Protein AF-A0A729KLC2-F1 (afdb_monomer)

Secondary structure (DSSP, 8-state):
----PPP--S----------PPP-----------PPP-PPPHHHHHHHHHHHHTT-GGGGTTHHHHHHHHHHHHHHHHT-TT-TTPPPPPHHHHHHHHHHHT-TTSGGGGT-SS-TTSTT-HHHHTT-

Solvent-accessible surface area (backbone atoms only — not comparable to full-atom values): 8648 Å² total; per-residue (Å²): 139,83,89,80,84,82,82,82,82,88,84,72,86,79,85,77,84,77,96,73,83,82,77,90,78,85,88,79,96,70,91,75,78,92,65,78,80,77,80,65,54,74,69,53,48,51,50,53,51,54,62,62,41,68,92,38,67,76,67,49,75,53,52,66,59,45,44,49,53,40,50,54,49,38,56,52,50,70,70,38,91,88,48,83,84,66,74,75,73,55,46,66,58,54,51,52,56,40,42,76,62,46,27,69,90,39,79,50,34,85,80,47,37,56,53,81,88,41,94,83,37,62,76,64,64,77,78,114

Structure (mmCIF, N/CA/C/O backbone):
data_AF-A0A729KLC2-F1
#
_entry.id   AF-A0A729KLC2-F1
#
loop_
_atom_site.group_PDB
_atom_site.id
_atom_site.type_symbol
_atom_site.label_atom_id
_atom_site.label_alt_id
_atom_site.label_comp_id
_atom_site.label_asym_id
_atom_site.label_entity_id
_atom_site.label_seq_id
_atom_site.pdbx_PDB_ins_code
_atom_site.Cartn_x
_atom_site.Cartn_y
_atom_site.Cartn_z
_atom_site.occupancy
_atom_site.B_iso_or_equiv
_atom_site.auth_seq_id
_atom_site.auth_comp_id
_atom_site.auth_asym_id
_atom_site.auth_atom_id
_atom_site.pdbx_PDB_model_num
ATOM 1 N N . MET A 1 1 ? -38.496 24.464 3.704 1.00 37.62 1 MET A N 1
ATOM 2 C CA . MET A 1 1 ? -37.322 24.695 2.831 1.00 37.62 1 MET A CA 1
ATOM 3 C C . MET A 1 1 ? -36.216 25.294 3.678 1.00 37.62 1 MET A C 1
ATOM 5 O O . MET A 1 1 ? -36.414 26.372 4.214 1.00 37.62 1 MET A O 1
ATOM 9 N N . VAL A 1 2 ? -35.108 24.579 3.875 1.00 34.59 2 VAL A N 1
ATOM 10 C CA . VAL A 1 2 ? -33.945 25.079 4.626 1.00 34.59 2 VAL A CA 1
ATOM 11 C C . VAL A 1 2 ? -32.761 25.193 3.671 1.00 34.59 2 VAL A C 1
ATOM 13 O O . VAL A 1 2 ? -32.264 24.187 3.174 1.00 34.59 2 VAL A O 1
ATOM 16 N N . ASN A 1 3 ? -32.335 26.426 3.399 1.00 29.95 3 ASN A N 1
ATOM 17 C CA . ASN A 1 3 ? -31.114 26.712 2.652 1.00 29.95 3 ASN A CA 1
ATOM 18 C C . ASN A 1 3 ? -29.908 26.500 3.572 1.00 29.95 3 ASN A C 1
ATOM 20 O O . ASN A 1 3 ? -29.804 27.146 4.612 1.00 29.95 3 ASN A O 1
ATOM 24 N N . ARG A 1 4 ? -28.982 25.619 3.182 1.00 34.84 4 ARG A N 1
ATOM 25 C CA . ARG A 1 4 ? -27.652 25.514 3.797 1.00 34.84 4 ARG A CA 1
ATOM 26 C C . ARG A 1 4 ? -26.608 26.002 2.801 1.00 34.84 4 ARG A C 1
ATOM 28 O O . ARG A 1 4 ? -26.325 25.335 1.813 1.00 34.84 4 ARG A O 1
ATOM 35 N N . THR A 1 5 ? -26.041 27.168 3.079 1.00 36.94 5 THR A N 1
ATOM 36 C CA . THR A 1 5 ? -24.831 27.689 2.438 1.00 36.94 5 THR A CA 1
ATOM 37 C C . THR A 1 5 ? -23.618 26.921 2.960 1.00 36.94 5 THR A C 1
ATOM 39 O O . THR A 1 5 ? -23.353 26.924 4.162 1.00 36.94 5 THR A O 1
ATOM 42 N N . ALA A 1 6 ? -22.892 26.244 2.070 1.00 36.66 6 ALA A N 1
ATOM 43 C CA . ALA A 1 6 ? -21.640 25.574 2.403 1.00 36.66 6 ALA A CA 1
ATOM 44 C C . ALA A 1 6 ? -20.501 26.602 2.500 1.00 36.66 6 ALA A C 1
ATOM 46 O O . ALA A 1 6 ? -20.254 27.361 1.565 1.00 36.66 6 ALA A O 1
ATOM 47 N N . SER A 1 7 ? -19.821 26.619 3.646 1.00 35.78 7 SER A N 1
ATOM 48 C CA . SER A 1 7 ? -18.614 27.410 3.884 1.00 35.78 7 SER A CA 1
ATOM 49 C C . SER A 1 7 ? -17.436 26.800 3.116 1.00 35.78 7 SER A C 1
ATOM 51 O O . SER A 1 7 ? -17.171 25.602 3.227 1.00 35.78 7 SER A O 1
ATOM 53 N N . ALA A 1 8 ? -16.747 27.610 2.312 1.00 35.75 8 ALA A N 1
ATOM 54 C CA . ALA A 1 8 ? -15.600 27.191 1.517 1.00 35.75 8 ALA A CA 1
ATOM 55 C C . ALA A 1 8 ? -14.342 27.093 2.396 1.00 35.75 8 ALA A C 1
ATOM 57 O O . ALA A 1 8 ? -13.813 28.100 2.868 1.00 35.75 8 ALA A O 1
ATOM 58 N N . HIS A 1 9 ? -13.832 25.878 2.596 1.00 38.03 9 HIS A N 1
ATOM 59 C CA . HIS A 1 9 ? -12.513 25.674 3.187 1.00 38.03 9 HIS A CA 1
ATOM 60 C C . HIS A 1 9 ? -11.422 26.031 2.165 1.00 38.03 9 HIS A C 1
ATOM 62 O O . HIS A 1 9 ? -11.287 25.391 1.123 1.00 38.03 9 HIS A O 1
ATOM 68 N N . LYS A 1 10 ? -10.638 27.072 2.478 1.00 48.78 10 LYS A N 1
ATOM 69 C CA . LYS A 1 10 ? -9.376 27.418 1.806 1.00 48.78 10 LYS A CA 1
ATOM 70 C C . LYS A 1 10 ? -8.392 26.253 1.931 1.00 48.78 10 LYS A C 1
ATOM 72 O O . LYS A 1 10 ? -8.013 25.904 3.045 1.00 48.78 10 LYS A O 1
ATOM 77 N N . GLY A 1 11 ? -7.938 25.709 0.802 1.00 40.47 11 GLY A N 1
ATOM 78 C CA . GLY A 1 11 ? -6.828 24.751 0.791 1.00 40.47 11 GLY A CA 1
ATOM 79 C C . GLY A 1 11 ? -6.810 23.769 -0.376 1.00 40.47 11 GLY A C 1
ATOM 80 O O . GLY A 1 11 ? -6.533 22.596 -0.159 1.00 40.47 11 GLY A O 1
ATOM 81 N N . ILE A 1 12 ? -7.100 24.212 -1.600 1.00 38.22 12 ILE A N 1
ATOM 82 C CA . ILE A 1 12 ? -6.789 23.447 -2.814 1.00 38.22 12 ILE A CA 1
ATOM 83 C C . ILE A 1 12 ? -6.084 24.419 -3.761 1.00 38.22 12 ILE A C 1
ATOM 85 O O . ILE A 1 12 ? -6.697 25.423 -4.126 1.00 38.22 12 ILE A O 1
ATOM 89 N N . PRO A 1 13 ? -4.816 24.192 -4.145 1.00 37.75 13 PRO A N 1
ATOM 90 C CA . PRO A 1 13 ? -4.234 24.923 -5.255 1.00 37.75 13 PRO A CA 1
ATOM 91 C C . PRO A 1 13 ? -5.004 24.557 -6.523 1.00 37.75 13 PRO A C 1
ATOM 93 O O . PRO A 1 13 ? -5.020 23.399 -6.943 1.00 37.75 13 PRO A O 1
ATOM 96 N N . THR A 1 14 ? -5.665 25.552 -7.104 1.00 37.38 14 THR A N 1
ATOM 97 C CA . THR A 1 14 ? -6.206 25.518 -8.458 1.00 37.38 14 THR A CA 1
ATOM 98 C C . THR A 1 14 ? -5.068 25.161 -9.411 1.00 37.38 14 THR A C 1
ATOM 100 O O . THR A 1 14 ? -4.164 25.965 -9.623 1.00 37.38 14 THR A O 1
ATOM 103 N N . THR A 1 15 ? -5.071 23.953 -9.974 1.00 42.53 15 THR A N 1
ATOM 104 C CA . THR A 1 15 ? -4.222 23.660 -11.131 1.00 42.53 15 THR A CA 1
ATOM 105 C C . THR A 1 15 ? -4.898 24.290 -12.338 1.00 42.53 15 THR A C 1
ATOM 107 O O . THR A 1 15 ? -5.783 23.696 -12.955 1.00 42.53 15 THR A O 1
ATOM 110 N N . GLU A 1 16 ? -4.540 25.539 -12.609 1.00 37.75 16 GLU A N 1
ATOM 111 C CA . GLU A 1 16 ? -4.865 26.183 -13.868 1.00 37.75 16 GLU A CA 1
ATOM 112 C C . GLU A 1 16 ? -4.001 25.613 -14.996 1.00 37.75 16 GLU A C 1
ATOM 114 O O . GLU A 1 16 ? -2.813 25.330 -14.834 1.00 37.75 16 GLU A O 1
ATOM 119 N N . ASN A 1 17 ? -4.647 25.586 -16.157 1.00 45.75 17 ASN A N 1
ATOM 120 C CA . ASN A 1 17 ? -4.103 25.669 -17.503 1.00 45.75 17 ASN A CA 1
ATOM 121 C C . ASN A 1 17 ? -3.877 24.397 -18.342 1.00 45.75 17 ASN A C 1
ATOM 123 O O . ASN A 1 17 ? -3.671 23.296 -17.833 1.00 45.75 17 ASN A O 1
ATOM 127 N N . PRO A 1 18 ? -4.089 24.541 -19.666 1.00 42.00 18 PRO A N 1
ATOM 128 C CA . PRO A 1 18 ? -4.875 23.638 -20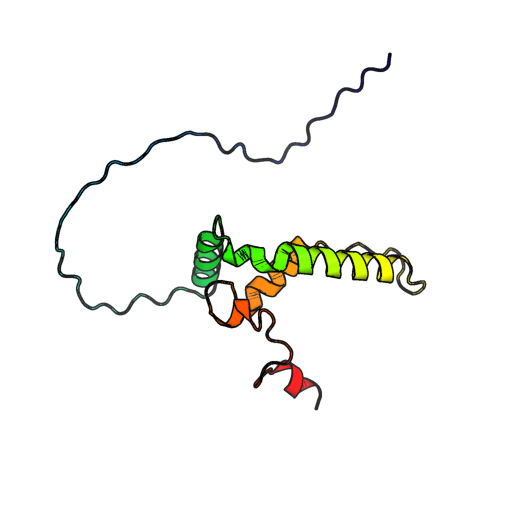.474 1.00 42.00 18 PRO A CA 1
ATOM 129 C C . PRO A 1 18 ? -3.951 22.941 -21.472 1.00 42.00 18 PRO A C 1
ATOM 131 O O . PRO A 1 18 ? -2.747 23.169 -21.540 1.00 42.00 18 PRO A O 1
ATOM 134 N N . ARG A 1 19 ? -4.552 22.070 -22.271 1.00 51.59 19 ARG A N 1
ATOM 135 C CA . ARG A 1 19 ? -3.921 21.349 -23.374 1.00 51.59 19 ARG A CA 1
ATOM 136 C C . ARG A 1 19 ? -3.063 22.270 -24.256 1.00 51.59 19 ARG A C 1
ATOM 138 O O . ARG A 1 19 ? -3.593 22.917 -25.149 1.00 51.59 19 ARG A O 1
ATOM 145 N N . GLU A 1 20 ? -1.749 22.182 -24.117 1.00 35.75 20 GLU A N 1
ATOM 146 C CA . GLU A 1 20 ? -0.822 22.455 -25.209 1.00 35.75 20 GLU A CA 1
ATOM 147 C C . GLU A 1 20 ? -0.007 21.190 -25.464 1.00 35.75 20 GLU A C 1
ATOM 149 O O . GLU A 1 20 ? 0.733 20.710 -24.609 1.00 35.75 20 GLU A O 1
ATOM 154 N N . ARG A 1 21 ? -0.208 20.594 -26.645 1.00 44.50 21 ARG A N 1
ATOM 155 C CA . ARG A 1 21 ? 0.691 19.568 -27.179 1.00 44.50 21 ARG A CA 1
ATOM 156 C C . ARG A 1 21 ? 1.928 20.278 -27.720 1.00 44.50 21 ARG A C 1
ATOM 158 O O . ARG A 1 21 ? 1.768 21.067 -28.653 1.00 44.50 21 ARG A O 1
ATOM 165 N N . PRO A 1 22 ? 3.145 19.940 -27.277 1.00 38.16 22 PRO A N 1
ATOM 166 C CA . PRO A 1 22 ? 4.325 20.284 -28.041 1.00 38.16 22 PRO A CA 1
ATOM 167 C C . PRO A 1 22 ? 4.466 19.308 -29.210 1.00 38.16 22 PRO A C 1
ATOM 169 O O . PRO A 1 22 ? 4.410 18.087 -29.056 1.00 38.16 22 PRO A O 1
ATOM 172 N N . GLN A 1 23 ? 4.603 19.906 -30.386 1.00 37.84 23 GLN A N 1
ATOM 173 C CA . GLN A 1 23 ? 4.882 19.299 -31.678 1.00 37.84 23 GLN A CA 1
ATOM 174 C C . GLN A 1 23 ? 6.086 18.345 -31.626 1.00 37.84 23 GLN A C 1
ATOM 176 O O . GLN A 1 23 ? 7.100 18.614 -30.981 1.00 37.84 23 GLN A O 1
ATOM 181 N N . VAL A 1 24 ? 5.962 17.237 -32.359 1.00 39.25 24 VAL A N 1
ATOM 182 C CA . VAL A 1 24 ? 7.049 16.314 -32.692 1.00 39.25 24 VAL A CA 1
ATOM 183 C C . VAL A 1 24 ? 8.117 17.081 -33.466 1.00 39.25 24 VAL A C 1
ATOM 185 O O . VAL A 1 24 ? 7.867 17.496 -34.591 1.00 39.25 24 VAL A O 1
ATOM 188 N N . ASN A 1 25 ? 9.316 17.206 -32.896 1.00 35.19 25 ASN A N 1
ATOM 189 C CA . ASN A 1 25 ? 10.507 17.595 -33.643 1.00 35.19 25 ASN A CA 1
ATOM 190 C C . ASN A 1 25 ? 11.511 16.441 -33.641 1.00 35.19 25 ASN A C 1
ATOM 192 O O . ASN A 1 25 ? 12.108 16.081 -32.628 1.00 35.19 25 ASN A O 1
ATOM 196 N N . THR A 1 26 ? 11.660 15.842 -34.817 1.00 38.41 26 THR A N 1
ATOM 197 C CA . THR A 1 26 ? 12.669 14.842 -35.156 1.00 38.41 26 THR A CA 1
ATOM 198 C C . THR A 1 26 ? 14.073 15.440 -35.275 1.00 38.41 26 THR A C 1
ATOM 200 O O . THR A 1 26 ? 14.247 16.497 -35.871 1.00 38.41 26 THR A O 1
ATOM 203 N N . ARG A 1 27 ? 15.051 14.620 -34.852 1.00 37.75 27 ARG A N 1
ATOM 204 C CA . ARG A 1 27 ? 16.508 14.642 -35.111 1.00 37.75 27 ARG A CA 1
ATOM 205 C C . ARG A 1 27 ? 17.348 15.718 -34.414 1.00 37.75 27 ARG A C 1
ATOM 207 O O . ARG A 1 27 ? 17.269 16.893 -34.729 1.00 37.75 27 ARG A O 1
ATOM 214 N N . THR A 1 28 ? 18.337 15.251 -33.647 1.00 31.69 28 THR A N 1
ATOM 215 C CA . THR A 1 28 ? 19.758 15.303 -34.050 1.00 31.69 28 THR A CA 1
ATOM 216 C C . THR A 1 28 ? 20.548 14.259 -33.252 1.00 31.69 28 THR A C 1
ATOM 218 O O . THR A 1 28 ? 20.452 14.181 -32.031 1.00 31.69 28 THR A O 1
ATOM 221 N N . THR A 1 29 ? 21.311 13.428 -33.959 1.00 45.75 29 THR A N 1
ATOM 222 C CA . THR A 1 29 ? 22.338 12.533 -33.416 1.00 45.75 29 THR A CA 1
ATOM 223 C C . THR A 1 29 ? 23.432 13.360 -32.741 1.00 45.75 29 THR A C 1
ATOM 225 O O . THR A 1 29 ? 24.282 13.933 -33.419 1.00 45.75 29 THR A O 1
ATOM 228 N N . GLY A 1 30 ? 23.398 13.431 -31.410 1.00 32.47 30 GLY A N 1
ATOM 229 C CA . GLY A 1 30 ? 24.434 14.038 -30.578 1.00 32.47 30 GLY A CA 1
ATOM 230 C C . GLY A 1 30 ? 25.218 12.961 -29.835 1.00 32.47 30 GLY A C 1
ATOM 231 O O . GLY A 1 30 ? 24.682 12.265 -28.979 1.00 32.47 30 GLY A O 1
ATOM 232 N N . LYS A 1 31 ? 26.493 12.821 -30.190 1.00 45.94 31 LYS A N 1
ATOM 233 C CA . LYS A 1 31 ? 27.504 11.976 -29.546 1.00 45.94 31 LYS A CA 1
ATOM 234 C C . LYS A 1 31 ? 27.670 12.429 -28.084 1.00 45.94 31 LYS A C 1
ATOM 236 O O . LYS A 1 31 ? 28.298 13.450 -27.826 1.00 45.94 31 LYS A O 1
ATOM 241 N N . GLY A 1 32 ? 27.054 11.713 -27.143 1.00 37.53 32 GLY A N 1
ATOM 242 C CA . GLY A 1 32 ? 27.103 12.022 -25.712 1.00 37.53 32 GLY A CA 1
ATOM 243 C C . GLY A 1 32 ? 28.358 11.455 -25.058 1.00 37.53 32 GLY A C 1
ATOM 244 O O . GLY A 1 32 ? 28.518 10.242 -24.954 1.00 37.53 32 GLY A O 1
ATOM 245 N N . SER A 1 33 ? 29.244 12.350 -24.634 1.00 41.91 33 SER A N 1
ATOM 246 C CA . SER A 1 33 ? 30.394 12.105 -23.764 1.00 41.91 33 SER A CA 1
ATOM 247 C C . SER A 1 33 ? 30.051 11.190 -22.582 1.00 41.91 33 SER A C 1
ATOM 249 O O . SER A 1 33 ? 29.101 11.458 -21.846 1.00 41.91 33 SER A O 1
ATOM 251 N N . GLY A 1 34 ? 30.858 10.145 -22.381 1.00 46.53 34 GLY A N 1
ATOM 252 C CA . GLY A 1 34 ? 30.767 9.200 -21.267 1.00 46.53 34 GLY A CA 1
ATOM 253 C C . GLY A 1 34 ? 31.110 9.835 -19.921 1.00 46.53 34 GLY A C 1
ATOM 254 O O . GLY A 1 34 ? 32.188 9.614 -19.376 1.00 46.53 34 GLY A O 1
ATOM 255 N N . HIS A 1 35 ? 30.188 10.620 -19.373 1.00 45.00 35 HIS A N 1
ATOM 256 C CA . HIS A 1 35 ? 30.147 10.875 -17.941 1.00 45.00 35 HIS A CA 1
ATOM 257 C C . HIS A 1 35 ? 29.236 9.837 -17.286 1.00 45.00 35 HIS A C 1
ATOM 259 O O . HIS A 1 35 ? 28.115 9.640 -17.765 1.00 45.00 35 HIS A O 1
ATOM 265 N N . PRO A 1 36 ? 29.686 9.158 -16.213 1.00 54.62 36 PRO A N 1
ATOM 266 C CA . PRO A 1 36 ? 28.796 8.296 -15.456 1.00 54.62 36 PRO A CA 1
ATOM 267 C C . PRO A 1 36 ? 27.626 9.153 -14.952 1.00 54.62 36 PRO A C 1
ATOM 269 O O . PRO A 1 36 ? 27.842 10.309 -14.566 1.00 54.62 36 PRO A O 1
ATOM 272 N N . PRO A 1 37 ? 26.384 8.637 -14.994 1.00 64.00 37 PRO A N 1
ATOM 273 C CA . PRO A 1 37 ? 25.228 9.388 -14.536 1.00 64.00 37 PRO A CA 1
ATOM 274 C C . PRO A 1 37 ? 25.492 9.873 -13.112 1.00 64.00 37 PRO A C 1
ATOM 276 O O . PRO A 1 37 ? 25.892 9.100 -12.239 1.00 64.00 37 PRO A O 1
ATOM 279 N N . LYS A 1 38 ? 25.327 11.181 -12.902 1.00 70.25 38 LYS A N 1
ATOM 280 C CA . LYS A 1 38 ? 25.529 11.823 -11.605 1.00 70.25 38 LYS A CA 1
ATOM 281 C C . LYS A 1 38 ? 24.632 11.104 -10.594 1.00 70.25 38 LYS A C 1
ATOM 283 O O . LYS A 1 38 ? 23.413 11.123 -10.760 1.00 70.25 38 LYS A O 1
ATOM 288 N N . LYS A 1 39 ? 25.225 10.437 -9.594 1.00 77.94 39 LYS A N 1
ATOM 289 C CA . LYS A 1 39 ? 24.459 9.813 -8.507 1.00 77.94 39 LYS A CA 1
ATOM 290 C C . LYS A 1 39 ? 23.606 10.901 -7.863 1.00 77.94 39 LYS A C 1
ATOM 292 O O . LYS A 1 39 ? 24.134 11.936 -7.451 1.00 77.94 39 LYS A O 1
ATOM 297 N N . LEU A 1 40 ? 22.297 10.691 -7.859 1.00 75.50 40 LEU A N 1
ATOM 298 C CA . LEU A 1 40 ? 21.361 11.595 -7.214 1.00 75.50 40 LEU A CA 1
ATOM 299 C C . LEU A 1 40 ? 21.552 11.498 -5.696 1.00 75.50 40 LEU A C 1
ATOM 301 O O . LEU A 1 40 ? 22.035 10.491 -5.176 1.00 75.50 40 LEU A O 1
ATOM 305 N N . SER A 1 41 ? 21.199 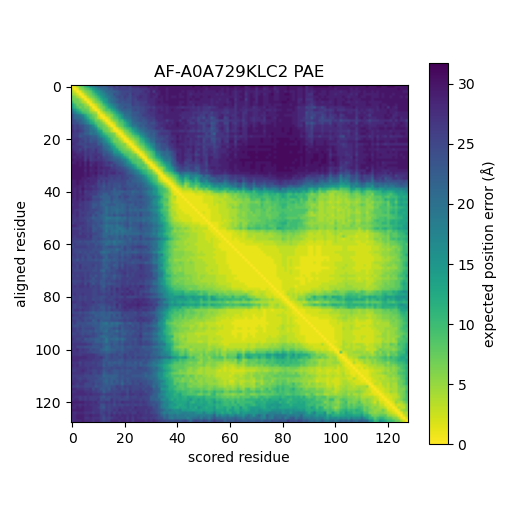12.562 -4.975 1.00 87.75 41 SER A N 1
ATOM 306 C CA . SER A 1 41 ? 21.069 12.441 -3.524 1.00 87.75 41 SER A CA 1
ATOM 307 C C . SER A 1 41 ? 19.911 11.482 -3.203 1.00 87.75 41 SER A C 1
ATOM 309 O O . SER A 1 41 ? 18.963 11.412 -3.992 1.00 87.75 41 SER A O 1
ATOM 311 N N . PRO A 1 42 ? 19.908 10.795 -2.046 1.00 81.00 42 PRO A N 1
ATOM 312 C CA . PRO A 1 42 ? 18.792 9.925 -1.660 1.00 81.00 42 PRO A CA 1
ATOM 313 C C . PRO A 1 42 ? 17.425 10.629 -1.717 1.00 81.00 42 PRO A C 1
ATOM 315 O O . PRO A 1 42 ? 16.419 10.048 -2.120 1.00 81.00 42 PRO A O 1
ATOM 318 N N . LEU A 1 43 ? 17.392 11.921 -1.376 1.00 81.62 43 LEU A N 1
ATOM 319 C CA . LEU A 1 43 ? 16.186 12.738 -1.463 1.00 81.62 43 LEU A CA 1
ATOM 320 C C . LEU A 1 43 ? 15.738 12.969 -2.915 1.00 81.62 43 LEU 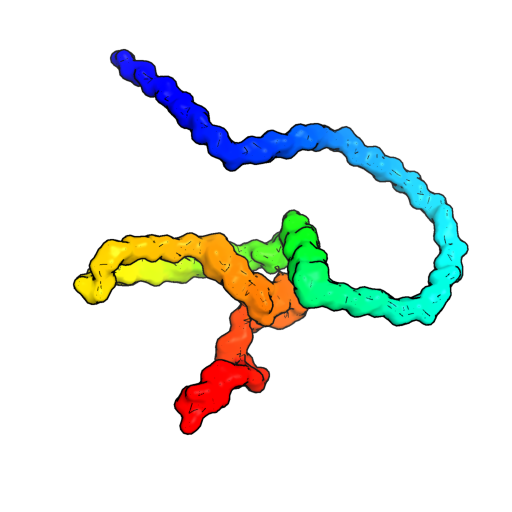A C 1
ATOM 322 O O . LEU A 1 43 ? 14.539 12.950 -3.198 1.00 81.62 43 LEU A O 1
ATOM 326 N N . ASP A 1 44 ? 16.671 13.204 -3.835 1.00 86.75 44 ASP A N 1
ATOM 327 C CA . ASP A 1 44 ? 16.346 13.435 -5.245 1.00 86.75 44 ASP A CA 1
ATOM 328 C C . ASP A 1 44 ? 15.941 12.140 -5.957 1.00 86.75 44 ASP A C 1
ATOM 330 O O . ASP A 1 44 ? 15.040 12.169 -6.796 1.00 86.75 44 ASP A O 1
ATOM 334 N N . GLU A 1 45 ? 16.524 10.999 -5.578 1.00 80.69 45 GLU A N 1
ATOM 335 C CA . GLU A 1 45 ? 16.075 9.674 -6.027 1.00 80.69 45 GLU A CA 1
ATOM 336 C C . GLU A 1 45 ? 14.629 9.418 -5.605 1.00 80.69 45 GLU A C 1
ATOM 338 O O . GLU A 1 45 ? 13.794 9.038 -6.432 1.00 80.69 45 GLU A O 1
ATOM 343 N N . TRP A 1 46 ? 14.304 9.713 -4.344 1.00 79.81 46 TRP A N 1
ATOM 344 C CA . TRP A 1 46 ? 12.945 9.585 -3.833 1.00 79.81 46 TRP A CA 1
ATOM 345 C C . TRP A 1 46 ? 11.959 10.500 -4.575 1.00 79.81 46 TRP A C 1
ATOM 347 O O . TRP A 1 46 ? 10.907 10.041 -5.028 1.00 79.81 46 TRP A O 1
ATOM 357 N N . LYS A 1 47 ? 12.305 11.783 -4.770 1.00 82.88 47 LYS A N 1
ATOM 358 C CA . LYS A 1 47 ? 11.465 12.728 -5.531 1.00 82.88 47 LYS A CA 1
ATOM 359 C C . LYS A 1 47 ? 11.240 12.237 -6.960 1.00 82.88 47 LYS A C 1
ATOM 361 O O . LYS A 1 47 ? 10.102 12.216 -7.418 1.00 82.88 47 LYS A O 1
ATOM 366 N N . ALA A 1 48 ? 12.296 11.799 -7.644 1.00 83.38 48 ALA A N 1
ATOM 367 C CA . ALA A 1 48 ? 12.201 11.276 -9.004 1.00 83.38 48 ALA A CA 1
ATOM 368 C C . ALA A 1 48 ? 11.327 10.013 -9.080 1.00 83.38 48 ALA A C 1
ATOM 370 O O . ALA A 1 48 ? 10.567 9.845 -10.034 1.00 83.38 48 ALA A O 1
ATOM 371 N N . GLY A 1 49 ? 11.400 9.137 -8.073 1.00 80.19 49 GLY A N 1
ATOM 372 C CA . GLY A 1 49 ? 10.508 7.987 -7.938 1.00 80.19 49 GLY A CA 1
ATOM 373 C C . GLY A 1 49 ? 9.042 8.402 -7.810 1.00 80.19 49 GLY A C 1
ATOM 374 O O . GLY A 1 49 ? 8.189 7.861 -8.513 1.00 80.19 49 GLY A O 1
ATOM 375 N N . ARG A 1 50 ? 8.755 9.411 -6.980 1.00 79.81 50 ARG A N 1
ATOM 376 C CA . ARG A 1 50 ? 7.403 9.953 -6.790 1.00 79.81 50 ARG A CA 1
ATOM 377 C C . ARG A 1 50 ? 6.836 10.578 -8.065 1.00 79.81 50 ARG A C 1
ATOM 379 O O . ARG A 1 50 ? 5.684 10.317 -8.391 1.00 79.81 50 ARG A O 1
ATOM 386 N N . GLU A 1 51 ? 7.617 11.361 -8.804 1.00 84.62 51 GLU A N 1
ATOM 387 C CA . GLU A 1 51 ? 7.139 11.956 -10.064 1.00 84.62 51 GLU A CA 1
ATOM 388 C C . GLU A 1 51 ? 6.796 10.879 -11.108 1.00 84.62 51 GLU A C 1
ATOM 390 O O . GLU A 1 51 ? 5.791 10.985 -11.805 1.00 84.62 51 GLU A O 1
ATOM 395 N N . LYS A 1 52 ? 7.557 9.775 -11.155 1.00 81.25 52 LYS A N 1
ATOM 396 C CA . LYS A 1 52 ? 7.252 8.614 -12.016 1.00 81.25 52 LYS A CA 1
ATOM 397 C C . LYS A 1 52 ? 6.009 7.827 -11.581 1.00 81.25 52 LYS A C 1
ATOM 399 O O . LYS A 1 52 ? 5.502 7.020 -12.360 1.00 81.25 52 LYS A O 1
ATOM 404 N N . ALA A 1 53 ? 5.550 8.011 -10.344 1.00 78.94 53 ALA A N 1
ATOM 405 C CA . ALA A 1 53 ? 4.361 7.349 -9.820 1.00 78.94 53 ALA A CA 1
ATOM 406 C C . ALA A 1 53 ? 3.066 7.962 -10.350 1.00 78.94 53 ALA A C 1
ATOM 408 O O . ALA A 1 53 ? 2.069 7.260 -10.531 1.00 78.94 53 ALA A O 1
ATOM 409 N N . ILE A 1 54 ? 3.068 9.276 -10.580 1.00 80.88 54 ILE A N 1
ATOM 410 C CA . ILE A 1 54 ? 1.875 10.019 -10.974 1.00 80.88 54 ILE A CA 1
ATOM 411 C C . ILE A 1 54 ? 1.438 9.542 -12.364 1.00 80.88 54 ILE A C 1
ATOM 413 O O . ILE A 1 54 ? 2.148 9.706 -13.351 1.00 80.88 54 ILE A O 1
ATOM 417 N N . GLY A 1 55 ? 0.258 8.922 -12.433 1.00 81.06 55 GLY A N 1
ATOM 418 C CA . GLY A 1 55 ? -0.311 8.399 -13.679 1.00 81.06 55 GLY A CA 1
ATOM 419 C C . GLY A 1 55 ? 0.149 6.991 -14.071 1.00 81.06 55 GLY A C 1
ATOM 420 O O . GLY A 1 55 ? -0.322 6.475 -15.082 1.00 81.06 55 GLY A O 1
ATOM 421 N N . ASN A 1 56 ? 1.008 6.334 -13.283 1.00 85.31 56 ASN A N 1
ATOM 422 C CA . ASN A 1 56 ? 1.435 4.964 -13.562 1.00 85.31 56 ASN A CA 1
ATOM 423 C C . ASN A 1 56 ? 0.525 3.936 -12.847 1.00 85.31 56 ASN A C 1
ATOM 425 O O . ASN A 1 56 ? 0.521 3.892 -11.614 1.00 85.31 56 ASN A O 1
ATOM 429 N N . PRO A 1 57 ? -0.213 3.073 -13.577 1.00 88.62 57 PRO A N 1
ATOM 430 C CA . PRO A 1 57 ? -1.144 2.108 -12.987 1.00 88.62 57 PRO A CA 1
ATOM 431 C C . PRO A 1 57 ? -0.474 1.089 -12.053 1.00 88.62 57 PRO A C 1
ATOM 433 O O . PRO A 1 57 ? -1.098 0.665 -11.079 1.00 88.62 57 PRO A O 1
ATOM 436 N N . ASP A 1 58 ? 0.802 0.748 -12.281 1.00 84.69 58 ASP A N 1
ATOM 437 C CA . ASP A 1 58 ? 1.537 -0.214 -11.447 1.00 84.69 58 ASP A CA 1
ATOM 438 C C . ASP A 1 58 ? 1.639 0.259 -9.983 1.00 84.69 58 ASP A C 1
ATOM 440 O O . ASP A 1 58 ? 1.694 -0.552 -9.058 1.00 84.69 58 ASP A O 1
ATOM 444 N N . TRP A 1 59 ? 1.570 1.571 -9.737 1.00 85.06 59 TRP A N 1
ATOM 445 C CA . TRP A 1 59 ? 1.604 2.163 -8.395 1.00 85.06 59 TRP A CA 1
ATOM 446 C C . TRP A 1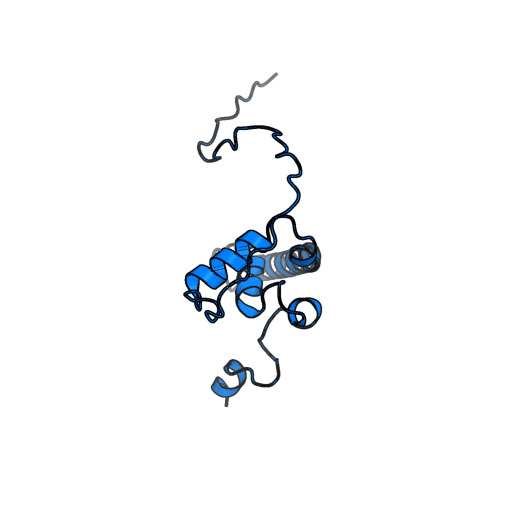 59 ? 0.283 2.044 -7.620 1.00 85.06 59 TRP A C 1
ATOM 448 O O . TRP A 1 59 ? 0.227 2.395 -6.435 1.00 85.06 59 TRP A O 1
ATOM 458 N N . TYR A 1 60 ? -0.785 1.568 -8.264 1.00 89.12 60 TYR A N 1
ATOM 459 C CA . TYR A 1 60 ? -2.121 1.438 -7.675 1.00 89.12 60 TYR A CA 1
ATOM 460 C C . TYR A 1 60 ? -2.586 -0.018 -7.544 1.00 89.12 60 TYR A C 1
ATOM 462 O O . TYR A 1 60 ? -3.688 -0.256 -7.053 1.00 89.12 60 TYR A O 1
ATOM 470 N N . ILE A 1 61 ? -1.759 -1.003 -7.921 1.00 91.94 61 ILE A N 1
ATOM 471 C CA . ILE A 1 61 ? -2.151 -2.427 -7.945 1.00 91.94 61 ILE A CA 1
ATOM 472 C C . ILE A 1 61 ? -2.616 -2.958 -6.580 1.00 91.94 61 ILE A C 1
ATOM 474 O O . ILE A 1 61 ? -3.471 -3.837 -6.523 1.00 91.94 61 ILE A O 1
ATOM 478 N N . TYR A 1 62 ? -2.112 -2.393 -5.477 1.00 92.75 62 TYR A N 1
ATOM 479 C CA . TYR A 1 62 ? -2.485 -2.788 -4.115 1.00 92.75 62 TYR A CA 1
ATOM 480 C C . TYR A 1 62 ? -3.513 -1.868 -3.455 1.00 92.75 62 TYR A C 1
ATOM 482 O O . TYR A 1 62 ? -3.853 -2.096 -2.298 1.00 92.75 62 TYR A O 1
ATOM 490 N N . ASP A 1 63 ? -4.042 -0.850 -4.138 1.00 94.25 63 ASP A N 1
ATOM 491 C CA . ASP A 1 63 ? -4.932 0.138 -3.516 1.00 94.25 63 ASP A CA 1
ATOM 492 C C . ASP A 1 63 ? -6.152 -0.497 -2.851 1.00 94.25 63 ASP A C 1
ATOM 494 O O . ASP A 1 63 ? -6.508 -0.127 -1.733 1.00 94.25 63 ASP A O 1
ATOM 498 N N . ASN A 1 64 ? -6.791 -1.454 -3.523 1.00 96.50 64 ASN A N 1
ATOM 499 C CA . ASN A 1 64 ? -7.965 -2.138 -2.984 1.00 96.50 64 ASN A CA 1
ATOM 500 C C . ASN A 1 64 ? -7.594 -3.009 -1.781 1.00 96.50 64 ASN A C 1
ATOM 502 O O . ASN A 1 64 ? -8.285 -2.978 -0.764 1.00 96.50 64 ASN A O 1
ATOM 506 N N . THR A 1 65 ? -6.475 -3.731 -1.869 1.00 95.69 65 THR A N 1
ATOM 507 C CA . THR A 1 65 ? -5.955 -4.566 -0.781 1.00 95.69 65 THR A CA 1
ATOM 508 C C . THR A 1 65 ? -5.611 -3.724 0.445 1.00 95.69 65 THR A C 1
ATOM 510 O O . THR A 1 65 ? -6.077 -4.024 1.539 1.00 95.69 65 THR A O 1
ATOM 513 N N . ILE A 1 66 ? -4.873 -2.624 0.264 1.00 95.56 66 ILE A N 1
ATOM 514 C CA . ILE A 1 66 ? -4.483 -1.711 1.345 1.00 95.56 66 ILE A CA 1
ATOM 515 C C . ILE A 1 66 ? -5.729 -1.095 1.989 1.00 95.56 66 ILE A C 1
ATOM 517 O O . ILE A 1 66 ? -5.868 -1.141 3.207 1.00 95.56 66 ILE A O 1
ATOM 521 N N . ARG A 1 67 ? -6.677 -0.571 1.196 1.00 97.81 67 ARG A N 1
ATOM 522 C CA . ARG A 1 67 ? -7.932 -0.004 1.724 1.00 97.81 67 ARG A CA 1
ATOM 523 C C . ARG A 1 67 ? -8.723 -1.018 2.538 1.00 97.81 67 ARG A C 1
ATOM 525 O O . ARG A 1 67 ? -9.215 -0.668 3.609 1.00 97.81 67 ARG A O 1
ATOM 532 N N . LYS A 1 68 ? -8.847 -2.252 2.039 1.00 98.06 68 LYS A N 1
ATOM 533 C CA . LYS A 1 68 ? -9.563 -3.332 2.723 1.00 98.06 68 LYS A CA 1
ATOM 534 C C . LYS A 1 68 ? -8.900 -3.665 4.060 1.00 98.06 68 LYS A C 1
ATOM 536 O O . LYS A 1 68 ? -9.567 -3.583 5.086 1.00 98.06 68 LYS A O 1
ATOM 541 N N . LEU A 1 69 ? -7.601 -3.959 4.057 1.00 97.31 69 LEU A N 1
ATOM 542 C CA . LEU A 1 69 ? -6.862 -4.335 5.267 1.00 97.31 69 LEU A CA 1
ATOM 543 C C . LEU A 1 69 ? -6.858 -3.214 6.310 1.00 97.31 69 LEU A C 1
ATOM 545 O O . LEU A 1 69 ? -7.124 -3.458 7.483 1.00 97.31 69 LEU A O 1
ATOM 549 N N . VAL A 1 70 ? -6.632 -1.968 5.887 1.00 97.62 70 VAL A N 1
ATOM 550 C CA . VAL A 1 70 ? -6.677 -0.811 6.791 1.00 97.62 70 VAL A CA 1
ATOM 551 C C . VAL A 1 70 ? -8.073 -0.638 7.383 1.00 97.62 70 VAL A C 1
ATOM 553 O O . VAL A 1 70 ? -8.202 -0.365 8.571 1.00 97.62 70 VAL A O 1
ATOM 556 N N . SER A 1 71 ? -9.125 -0.853 6.592 1.00 97.81 71 SER A N 1
ATOM 557 C CA . SER A 1 71 ? -10.506 -0.789 7.082 1.00 97.81 71 SER A CA 1
ATOM 558 C C . SER A 1 71 ? -10.811 -1.901 8.094 1.00 97.81 71 SER A C 1
ATOM 560 O O . SER A 1 71 ? -11.463 -1.647 9.106 1.00 97.81 71 SER A O 1
ATOM 562 N N . GLU A 1 72 ? -10.316 -3.120 7.863 1.00 97.81 72 GLU A N 1
ATOM 563 C CA . GLU A 1 72 ? -10.448 -4.252 8.788 1.00 97.81 72 GLU A CA 1
ATOM 564 C C . GLU A 1 72 ? -9.712 -4.000 10.112 1.00 97.81 72 GLU A C 1
ATOM 566 O O . GLU A 1 72 ? -10.296 -4.207 11.179 1.00 97.81 72 GLU A O 1
ATOM 571 N N . ILE A 1 73 ? -8.481 -3.481 10.053 1.00 96.31 73 ILE A N 1
ATOM 572 C CA . ILE A 1 73 ? -7.692 -3.103 11.233 1.00 96.31 73 ILE A CA 1
ATOM 573 C C . ILE A 1 73 ? -8.362 -1.953 11.985 1.00 96.31 73 ILE A C 1
ATOM 575 O O . ILE A 1 73 ? -8.556 -2.053 13.194 1.00 96.31 73 ILE A O 1
ATOM 579 N N . ASN A 1 74 ? -8.777 -0.893 11.288 1.00 97.19 74 ASN A N 1
ATOM 580 C CA . ASN A 1 74 ? -9.463 0.242 11.904 1.00 97.19 74 ASN A CA 1
ATOM 581 C C . ASN A 1 74 ? -10.733 -0.207 12.635 1.00 97.19 74 ASN A C 1
ATOM 583 O O . ASN A 1 74 ? -10.994 0.255 13.743 1.00 97.19 74 ASN A O 1
ATOM 587 N N . ARG A 1 75 ? -11.505 -1.128 12.041 1.00 95.62 75 ARG A N 1
ATOM 588 C CA . ARG A 1 75 ? -12.686 -1.724 12.679 1.00 95.62 75 ARG A CA 1
ATOM 589 C C . ARG A 1 75 ? -12.316 -2.531 13.920 1.00 95.62 75 ARG A C 1
ATOM 591 O O . ARG A 1 75 ? -13.010 -2.443 14.923 1.00 95.62 75 ARG A O 1
ATOM 598 N N . HIS A 1 76 ? -11.259 -3.335 13.862 1.00 94.56 76 HIS A N 1
ATOM 599 C CA . HIS A 1 76 ? -10.833 -4.122 15.016 1.00 94.56 76 HIS A CA 1
ATOM 600 C C . HIS A 1 76 ? -10.375 -3.214 16.168 1.00 94.56 76 HIS A C 1
ATOM 602 O O . HIS A 1 76 ? -10.875 -3.323 17.288 1.00 94.56 76 HIS A O 1
ATOM 608 N N . LEU A 1 77 ? -9.489 -2.260 15.877 1.00 94.38 77 LEU A N 1
ATOM 609 C CA . LEU A 1 77 ? -8.911 -1.358 16.871 1.00 94.38 77 LEU A CA 1
ATOM 610 C C . LEU A 1 77 ? -9.937 -0.385 17.461 1.00 94.38 77 LEU A C 1
ATOM 612 O O . LEU A 1 77 ? -9.855 -0.093 18.650 1.00 94.38 77 LEU A O 1
ATOM 616 N N . SER A 1 78 ? -10.939 0.054 16.691 1.00 93.31 78 SER A N 1
ATOM 617 C CA . SER A 1 78 ? -12.012 0.911 17.217 1.00 93.31 78 SER A CA 1
ATOM 618 C C . SER A 1 78 ? -12.900 0.213 18.249 1.00 93.31 78 SER A C 1
ATOM 620 O O . SER A 1 78 ? -13.511 0.881 19.079 1.00 93.31 78 SER A O 1
ATOM 622 N N . THR A 1 79 ? -12.960 -1.121 18.220 1.00 91.88 79 THR A N 1
ATOM 623 C CA . THR A 1 79 ? -13.704 -1.932 19.199 1.00 91.88 79 THR A CA 1
ATOM 624 C C . THR A 1 79 ? -12.850 -2.399 20.378 1.00 91.88 79 THR A C 1
ATOM 626 O O . THR A 1 79 ? -13.370 -3.001 21.319 1.00 91.88 79 THR A O 1
ATOM 629 N N . SER A 1 80 ? -11.541 -2.132 20.349 1.00 91.94 80 SER A N 1
ATOM 630 C CA . SER A 1 80 ? -10.621 -2.569 21.395 1.00 91.94 80 SER A CA 1
ATOM 631 C C . SER A 1 80 ? -10.791 -1.728 22.656 1.00 91.94 80 SER A C 1
ATOM 633 O O . SER A 1 80 ? -10.578 -0.517 22.652 1.00 91.94 80 SER A O 1
ATOM 635 N N . LYS A 1 81 ? -11.121 -2.386 23.770 1.00 87.94 81 LYS A N 1
ATOM 636 C CA . LYS A 1 81 ? -11.322 -1.730 25.073 1.00 87.94 81 LYS A CA 1
ATOM 637 C C . LYS A 1 81 ? -10.039 -1.132 25.665 1.00 87.94 81 LYS A C 1
ATOM 639 O O . LYS A 1 81 ? -10.123 -0.321 26.577 1.00 87.94 81 LYS A O 1
ATOM 644 N N . ASN A 1 82 ? -8.874 -1.522 25.147 1.00 90.19 82 ASN A N 1
ATOM 645 C CA . ASN A 1 82 ? -7.567 -1.137 25.686 1.00 90.19 82 ASN A CA 1
ATOM 646 C C . ASN A 1 82 ? -6.989 0.133 25.042 1.00 90.19 82 ASN A C 1
ATOM 648 O O . ASN A 1 82 ? -5.917 0.577 25.443 1.00 90.19 82 ASN A O 1
ATOM 652 N N . ILE A 1 83 ? -7.652 0.700 24.028 1.00 89.00 83 ILE A N 1
ATOM 653 C CA . ILE A 1 83 ? -7.157 1.877 23.306 1.00 89.00 83 ILE A CA 1
ATOM 654 C C . ILE A 1 83 ? -8.119 3.036 23.541 1.00 89.00 83 ILE A C 1
ATOM 656 O O . ILE A 1 83 ? -9.139 3.176 22.865 1.00 89.00 83 ILE A O 1
ATOM 660 N N . GLU A 1 84 ? -7.784 3.898 24.498 1.00 87.12 84 GLU A N 1
ATOM 661 C CA . GLU A 1 84 ? -8.547 5.121 24.711 1.00 87.12 84 GLU A CA 1
ATOM 662 C C . GLU A 1 84 ? -8.329 6.076 23.523 1.00 87.12 84 GLU A C 1
ATOM 664 O O . GLU A 1 84 ? -7.195 6.384 23.157 1.00 87.12 84 GLU A O 1
ATOM 669 N N . LYS A 1 85 ? -9.423 6.557 22.915 1.00 89.25 85 LYS A N 1
ATOM 670 C CA . LYS A 1 85 ? -9.406 7.540 21.810 1.00 89.25 85 LYS A CA 1
ATOM 671 C C . LYS A 1 85 ? -8.622 7.072 20.575 1.00 89.25 85 LYS A C 1
ATOM 673 O O . LYS A 1 85 ? -7.823 7.824 20.010 1.00 89.25 85 LYS A O 1
ATOM 678 N N . TYR A 1 86 ? -8.886 5.847 20.125 1.00 94.00 86 TYR A N 1
ATOM 679 C CA . TYR A 1 86 ? -8.336 5.343 18.870 1.00 94.00 86 TYR A CA 1
ATOM 680 C C . TYR A 1 86 ? -8.582 6.312 17.696 1.00 94.00 86 TYR A C 1
ATOM 682 O O . TYR A 1 86 ? -9.708 6.752 17.454 1.00 94.00 86 TYR A O 1
ATOM 690 N N . LYS A 1 87 ? -7.515 6.620 16.949 1.00 95.00 87 LYS A N 1
ATOM 691 C CA . LYS A 1 87 ? -7.567 7.393 15.704 1.00 95.00 87 LYS A CA 1
ATOM 692 C C . LYS A 1 87 ? -7.416 6.434 14.519 1.00 95.00 87 LYS A C 1
ATOM 694 O O . LYS A 1 87 ? -6.402 5.739 14.461 1.00 95.00 87 LYS A O 1
ATOM 699 N N . PRO A 1 88 ? -8.375 6.399 13.578 1.00 95.31 88 PRO A N 1
ATOM 700 C CA . PRO A 1 88 ? -8.285 5.537 12.405 1.00 95.31 88 PRO A CA 1
ATOM 701 C C . PRO A 1 88 ? -7.023 5.799 11.580 1.00 95.31 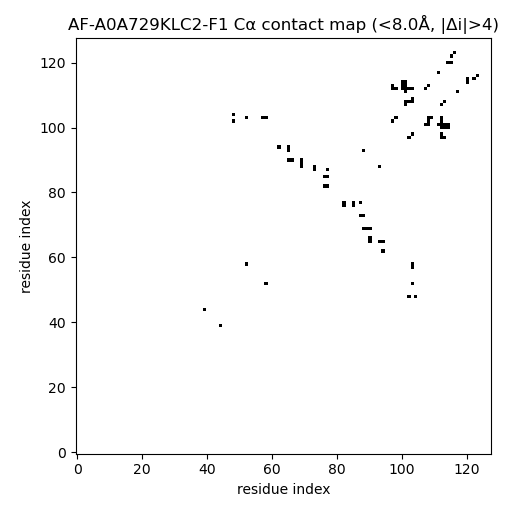88 PRO A C 1
ATOM 703 O O . PRO A 1 88 ? -6.641 6.949 11.361 1.00 95.31 88 PRO A O 1
ATOM 706 N N . LEU A 1 89 ? -6.408 4.726 11.084 1.00 96.25 89 LEU A N 1
ATOM 707 C CA . LEU A 1 89 ? -5.291 4.801 10.150 1.00 96.25 89 LEU A CA 1
ATOM 708 C C . LEU A 1 89 ? -5.779 5.297 8.781 1.00 96.25 89 LEU A C 1
ATOM 710 O O . LEU A 1 89 ? -6.805 4.831 8.274 1.00 96.25 89 LEU A O 1
ATOM 714 N N . ASP A 1 90 ? -5.018 6.200 8.159 1.00 97.00 90 ASP A N 1
ATOM 715 C CA . ASP A 1 90 ? -5.225 6.596 6.764 1.00 97.00 90 ASP A CA 1
ATOM 716 C C . ASP A 1 90 ? -4.540 5.587 5.835 1.00 97.00 90 ASP A C 1
ATOM 718 O O . ASP A 1 90 ? -3.321 5.398 5.867 1.00 97.00 90 ASP A O 1
ATOM 722 N N . TRP A 1 91 ? -5.319 4.956 4.959 1.00 96.19 91 TRP A N 1
ATOM 723 C CA . TRP A 1 91 ? -4.803 3.992 3.992 1.00 96.19 91 TRP A CA 1
ATOM 724 C C . TRP A 1 91 ? -3.785 4.611 3.023 1.00 96.19 91 TRP A C 1
ATOM 726 O O . TRP A 1 91 ? -2.902 3.902 2.542 1.00 96.19 91 TRP A O 1
ATOM 736 N N . LYS A 1 92 ? -3.858 5.923 2.753 1.00 93.12 92 LYS A N 1
ATOM 737 C CA . LYS A 1 92 ? -2.866 6.629 1.929 1.00 93.12 92 LYS A CA 1
ATOM 738 C C . LYS A 1 92 ? -1.529 6.763 2.644 1.00 93.12 92 LYS A C 1
ATOM 740 O O . LYS A 1 92 ? -0.495 6.660 1.991 1.00 93.12 92 LYS A O 1
ATOM 745 N N . LEU A 1 93 ? -1.546 6.955 3.965 1.00 93.50 93 LEU A N 1
ATOM 746 C CA . LEU A 1 93 ? -0.330 6.975 4.773 1.00 93.50 93 LEU A CA 1
ATOM 747 C C . LEU A 1 93 ? 0.336 5.597 4.762 1.00 93.50 93 LEU A C 1
ATOM 749 O O . LEU A 1 93 ? 1.526 5.502 4.480 1.00 93.50 93 LEU A O 1
ATOM 753 N N . ILE A 1 94 ? -0.441 4.530 4.967 1.00 93.06 94 ILE A N 1
ATOM 754 C CA . ILE A 1 94 ? 0.069 3.153 4.880 1.00 93.06 94 ILE A CA 1
ATOM 755 C C . ILE A 1 94 ? 0.626 2.861 3.483 1.00 93.06 94 ILE A C 1
ATOM 757 O O . ILE A 1 94 ? 1.723 2.329 3.351 1.00 93.06 94 ILE A O 1
ATOM 761 N N . LYS A 1 95 ? -0.074 3.277 2.422 1.00 90.44 95 LYS A N 1
ATOM 762 C CA . LYS A 1 95 ? 0.436 3.171 1.050 1.00 90.44 95 LYS A CA 1
ATOM 763 C C . LYS A 1 95 ? 1.776 3.896 0.873 1.00 90.44 95 LYS A C 1
ATOM 765 O O . LYS A 1 95 ? 2.678 3.340 0.255 1.00 90.44 95 LYS A O 1
ATOM 770 N N . ALA A 1 96 ? 1.914 5.105 1.418 1.00 86.94 96 ALA A N 1
ATOM 771 C CA . ALA A 1 96 ? 3.153 5.874 1.349 1.00 86.94 96 ALA A CA 1
ATOM 772 C C . ALA A 1 96 ? 4.306 5.210 2.122 1.00 86.94 96 ALA A C 1
ATOM 774 O O . ALA A 1 96 ? 5.433 5.241 1.643 1.00 86.94 96 ALA A O 1
ATOM 775 N N . MET A 1 97 ? 4.032 4.565 3.262 1.00 87.88 97 MET A N 1
ATOM 776 C CA . MET A 1 97 ? 5.032 3.761 3.980 1.00 87.88 97 MET A CA 1
ATOM 777 C C . MET A 1 97 ? 5.497 2.567 3.136 1.00 87.88 97 MET A C 1
ATOM 779 O O . MET A 1 97 ? 6.686 2.335 2.980 1.00 87.88 97 MET A O 1
ATOM 783 N N . ILE A 1 98 ? 4.577 1.843 2.496 1.00 88.25 98 ILE A N 1
ATOM 784 C CA . ILE A 1 98 ? 4.941 0.711 1.625 1.00 88.25 98 ILE A CA 1
ATOM 785 C C . ILE A 1 98 ? 5.749 1.197 0.401 1.00 88.25 98 ILE A C 1
ATOM 787 O O . ILE A 1 98 ? 6.634 0.499 -0.094 1.00 88.25 98 ILE A O 1
ATOM 791 N N . TRP A 1 99 ? 5.497 2.417 -0.086 1.00 84.00 99 TRP A N 1
ATOM 792 C CA . TRP A 1 99 ? 6.291 3.012 -1.165 1.00 84.00 99 TRP A CA 1
ATOM 793 C C . TRP A 1 99 ? 7.759 3.224 -0.807 1.00 84.00 99 TRP A C 1
ATOM 795 O O . TRP A 1 99 ? 8.591 3.099 -1.704 1.00 84.00 99 TRP A O 1
ATOM 805 N N . THR A 1 100 ? 8.085 3.549 0.446 1.00 80.31 100 THR A N 1
ATOM 806 C CA . THR A 1 100 ? 9.479 3.796 0.846 1.00 80.31 100 THR A CA 1
ATOM 807 C C . THR A 1 100 ? 10.305 2.517 0.951 1.00 80.31 100 THR A C 1
ATOM 809 O O . THR A 1 100 ? 11.520 2.590 0.828 1.00 80.31 100 THR A O 1
ATOM 812 N N . GLU A 1 101 ? 9.659 1.361 1.116 1.00 81.00 101 GLU A N 1
ATOM 813 C CA . GLU A 1 101 ? 10.322 0.061 1.293 1.00 81.00 101 GLU A CA 1
ATOM 814 C C . GLU A 1 101 ? 10.873 -0.524 -0.015 1.00 81.00 101 GLU A C 1
ATOM 816 O O . GLU A 1 101 ? 11.993 -1.021 -0.074 1.00 81.00 101 GLU A O 1
ATOM 821 N N . THR A 1 102 ? 10.073 -0.488 -1.081 1.00 79.50 102 THR A N 1
ATOM 822 C CA . THR A 1 102 ? 10.408 -1.159 -2.351 1.00 79.50 102 THR A CA 1
ATOM 823 C C . THR A 1 102 ? 10.268 -0.208 -3.536 1.00 79.50 102 THR A C 1
ATOM 825 O O . THR A 1 102 ? 11.117 -0.190 -4.424 1.00 79.50 102 THR A O 1
ATOM 828 N N . GLY A 1 103 ? 9.213 0.618 -3.534 1.00 73.88 103 GLY A N 1
ATOM 829 C CA . GLY A 1 103 ? 8.833 1.496 -4.644 1.00 73.88 103 GLY A CA 1
ATOM 830 C C . GLY A 1 103 ? 8.367 0.722 -5.886 1.00 73.88 103 GLY A C 1
ATOM 831 O O . GLY A 1 103 ? 8.885 -0.341 -6.208 1.00 73.88 103 GLY A O 1
ATOM 832 N N . ALA A 1 104 ? 7.400 1.236 -6.652 1.00 65.31 104 ALA A N 1
ATOM 833 C CA . ALA A 1 104 ? 6.852 0.462 -7.779 1.00 65.31 104 ALA A CA 1
ATOM 834 C C . ALA A 1 104 ? 7.756 0.387 -9.024 1.00 65.31 104 ALA A C 1
ATOM 836 O O . ALA A 1 104 ? 7.423 -0.286 -9.997 1.00 65.31 104 ALA A O 1
ATOM 837 N N . ALA A 1 105 ? 8.904 1.069 -9.000 1.00 72.56 105 ALA A N 1
ATOM 838 C CA . ALA A 1 105 ? 9.886 1.042 -10.081 1.00 72.56 105 ALA A CA 1
ATOM 839 C C . ALA A 1 105 ? 10.743 -0.235 -10.095 1.00 72.56 105 ALA A C 1
ATOM 841 O O . ALA A 1 105 ? 11.396 -0.508 -11.101 1.00 72.56 105 ALA A O 1
ATOM 842 N N . VAL A 1 106 ? 10.755 -1.012 -9.007 1.00 78.31 106 VAL A N 1
ATOM 843 C CA . VAL A 1 106 ? 11.489 -2.281 -8.940 1.00 78.31 106 VAL A CA 1
ATOM 844 C C . VAL A 1 106 ? 10.533 -3.462 -9.059 1.00 78.31 106 VAL A C 1
ATOM 846 O O . VAL A 1 106 ? 9.418 -3.446 -8.541 1.00 78.31 106 VAL A O 1
ATOM 849 N N . THR A 1 107 ? 10.990 -4.535 -9.702 1.00 81.38 107 THR A N 1
ATOM 850 C CA . THR A 1 107 ? 10.190 -5.749 -9.940 1.00 81.38 107 THR A CA 1
ATOM 851 C C . THR A 1 107 ? 9.642 -6.361 -8.650 1.00 81.38 107 THR A C 1
ATOM 853 O O . THR A 1 107 ? 8.547 -6.925 -8.652 1.00 81.38 107 THR A O 1
ATOM 856 N N . ALA A 1 108 ? 10.369 -6.207 -7.536 1.00 85.00 108 ALA A N 1
ATOM 857 C CA . ALA A 1 108 ? 9.942 -6.685 -6.226 1.00 85.00 108 ALA A CA 1
ATOM 858 C C . ALA A 1 108 ? 8.616 -6.065 -5.766 1.00 85.00 108 ALA A C 1
ATOM 860 O O . ALA A 1 108 ? 7.905 -6.714 -5.014 1.00 85.00 108 ALA A O 1
ATOM 861 N N . TRP A 1 109 ? 8.209 -4.894 -6.269 1.00 86.25 109 TRP A N 1
ATOM 862 C CA . TRP A 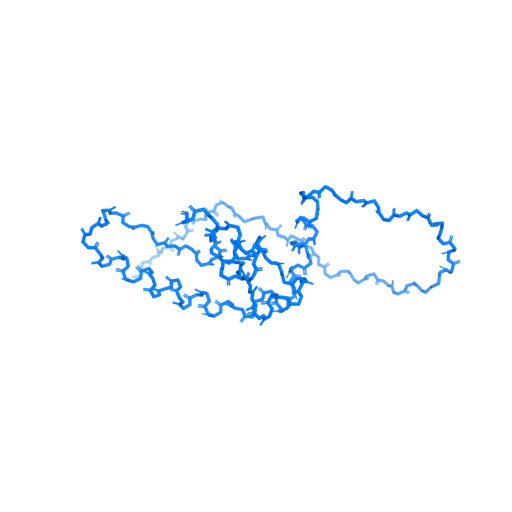1 109 ? 6.906 -4.310 -5.948 1.00 86.25 109 TRP A CA 1
ATOM 863 C C . TRP A 1 109 ? 5.749 -5.273 -6.193 1.00 86.25 109 TRP A C 1
ATOM 865 O O . TRP A 1 109 ? 4.865 -5.374 -5.358 1.00 86.25 109 TRP A O 1
ATOM 875 N N . LYS A 1 110 ? 5.779 -6.020 -7.303 1.00 86.69 110 LYS A N 1
ATOM 876 C CA . LYS A 1 110 ? 4.668 -6.888 -7.727 1.00 86.69 110 LYS A CA 1
ATOM 877 C C . LYS A 1 110 ? 4.543 -8.174 -6.907 1.00 86.69 110 LYS A C 1
ATOM 879 O O . LYS A 1 110 ? 3.538 -8.871 -7.027 1.00 86.69 110 LYS A O 1
ATOM 884 N N . THR A 1 111 ? 5.55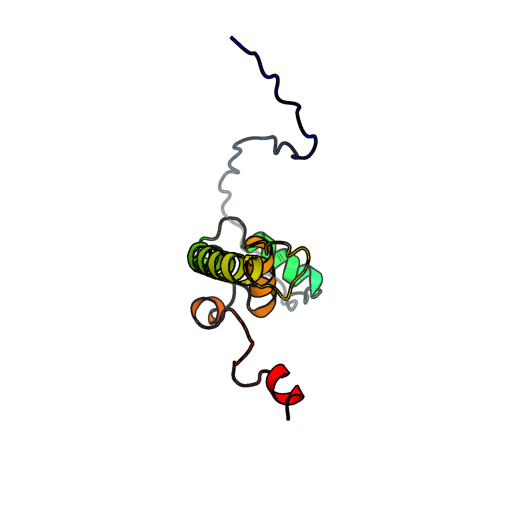2 -8.514 -6.108 1.00 87.56 111 THR A N 1
ATOM 885 C CA . THR A 1 111 ? 5.607 -9.790 -5.375 1.00 87.56 111 THR A CA 1
ATOM 886 C C . THR A 1 111 ? 5.882 -9.621 -3.886 1.00 87.56 111 THR A C 1
ATOM 888 O O . THR A 1 111 ? 5.379 -10.400 -3.084 1.00 87.56 111 THR A O 1
ATOM 891 N N . ARG A 1 112 ? 6.674 -8.617 -3.509 1.00 87.00 112 ARG A N 1
ATOM 892 C CA . ARG A 1 112 ? 7.191 -8.351 -2.161 1.00 87.00 112 ARG A CA 1
ATOM 893 C C . ARG A 1 112 ? 7.274 -6.831 -1.925 1.00 87.00 112 ARG A C 1
ATOM 895 O O . ARG A 1 112 ? 8.372 -6.282 -1.872 1.00 87.00 112 ARG A O 1
ATOM 902 N N . PRO A 1 113 ? 6.128 -6.126 -1.841 1.00 85.44 113 PRO A N 1
ATOM 903 C CA . PRO A 1 113 ? 6.106 -4.667 -1.709 1.00 85.44 113 PRO A CA 1
ATOM 904 C C . PRO A 1 113 ? 6.610 -4.161 -0.346 1.00 85.44 113 PRO A C 1
ATOM 906 O O . PRO A 1 113 ? 6.991 -2.998 -0.241 1.00 85.44 113 PRO A O 1
ATOM 909 N N . ILE A 1 114 ? 6.637 -5.021 0.676 1.00 87.31 114 ILE A N 1
ATOM 910 C CA . ILE A 1 114 ? 7.167 -4.748 2.019 1.00 87.31 114 ILE A CA 1
ATOM 911 C C . ILE A 1 114 ? 8.428 -5.599 2.215 1.00 87.31 114 ILE A C 1
ATOM 913 O O . ILE A 1 114 ? 8.468 -6.741 1.750 1.00 87.31 114 ILE A O 1
ATOM 917 N N . GLN A 1 115 ? 9.452 -5.043 2.873 1.00 81.19 115 GLN A N 1
ATOM 918 C CA . GLN A 1 115 ? 10.728 -5.736 3.089 1.00 81.19 115 G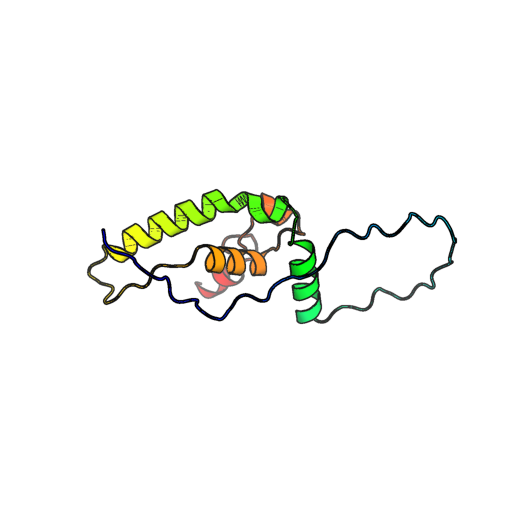LN A CA 1
ATOM 919 C C . GLN A 1 115 ? 10.774 -6.595 4.359 1.00 81.19 115 GLN A C 1
ATOM 921 O O . GLN A 1 115 ? 11.587 -7.515 4.426 1.00 81.19 115 GLN A O 1
ATOM 926 N N . ILE A 1 116 ? 9.863 -6.364 5.309 1.00 78.88 116 ILE A N 1
ATOM 927 C CA . ILE A 1 116 ? 9.716 -7.204 6.504 1.00 78.88 116 ILE A CA 1
ATOM 928 C C . ILE A 1 116 ? 9.475 -8.662 6.091 1.00 78.88 116 ILE A C 1
ATOM 930 O O . ILE A 1 116 ? 8.548 -8.953 5.331 1.00 78.88 116 ILE A O 1
ATOM 934 N N . GLY A 1 117 ? 10.293 -9.579 6.607 1.00 76.25 117 GLY A N 1
ATOM 935 C CA . GLY A 1 117 ? 10.206 -11.013 6.323 1.00 76.25 117 GLY A CA 1
ATOM 936 C C . GLY A 1 117 ? 10.935 -11.475 5.057 1.00 76.25 117 GLY A C 1
ATOM 937 O O . GLY A 1 117 ? 10.925 -12.670 4.758 1.00 76.25 117 GLY A O 1
ATOM 938 N N . ASN A 1 118 ? 11.581 -10.576 4.304 1.00 84.31 118 ASN A N 1
ATOM 939 C CA . ASN A 1 118 ? 12.421 -10.972 3.174 1.00 84.31 118 ASN A CA 1
ATOM 940 C C . ASN A 1 118 ? 13.762 -11.558 3.645 1.00 84.31 118 ASN A C 1
ATOM 942 O O . ASN A 1 118 ? 14.275 -11.235 4.713 1.00 84.31 118 ASN A O 1
ATOM 946 N N . THR A 1 119 ? 14.380 -12.409 2.819 1.00 81.06 119 THR A N 1
ATOM 947 C CA . THR A 1 119 ? 15.741 -12.900 3.078 1.00 81.06 119 THR A CA 1
ATOM 948 C C . THR A 1 119 ? 16.706 -11.723 3.223 1.00 81.06 119 THR A C 1
ATOM 950 O O . THR A 1 119 ? 16.854 -10.935 2.291 1.00 81.06 119 THR A O 1
ATOM 953 N N . GLY A 1 120 ? 17.373 -11.634 4.375 1.00 78.56 120 GLY A N 1
ATOM 954 C CA . GL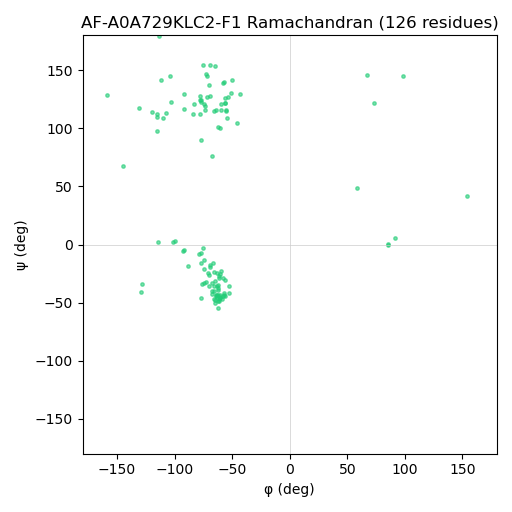Y A 1 120 ? 18.286 -10.536 4.696 1.00 78.56 120 GLY A CA 1
ATOM 955 C C . GLY A 1 120 ? 17.640 -9.352 5.420 1.00 78.56 120 GLY A C 1
ATOM 956 O O . GLY A 1 120 ? 18.340 -8.371 5.647 1.00 78.56 120 GLY A O 1
ATOM 957 N N . ASP A 1 121 ? 16.361 -9.445 5.801 1.00 77.75 121 ASP A N 1
ATOM 958 C CA . ASP A 1 121 ? 15.690 -8.457 6.650 1.00 77.75 121 ASP A CA 1
ATOM 959 C C . ASP A 1 121 ? 16.457 -8.259 7.967 1.00 77.75 121 ASP A C 1
ATOM 961 O O . ASP A 1 121 ? 16.599 -9.176 8.781 1.00 77.75 121 ASP A O 1
ATOM 965 N N . GLU A 1 122 ? 16.985 -7.051 8.160 1.00 76.31 122 GLU A N 1
ATOM 966 C CA . GLU A 1 122 ? 17.754 -6.698 9.352 1.00 76.31 122 GLU A CA 1
ATOM 967 C C . GLU A 1 122 ? 16.870 -6.588 10.593 1.00 76.31 122 GLU A C 1
ATOM 969 O O . GLU A 1 122 ? 17.349 -6.852 11.692 1.00 76.31 122 GLU A O 1
ATOM 974 N N . GLY A 1 123 ? 15.571 -6.321 10.424 1.00 68.88 123 GLY A N 1
ATOM 975 C CA . GLY A 1 123 ? 14.608 -6.316 11.521 1.00 68.88 123 GLY A CA 1
ATOM 976 C C . GLY A 1 123 ? 14.443 -7.686 12.182 1.00 68.88 123 GLY A C 1
ATOM 977 O O . GLY A 1 123 ? 14.118 -7.755 13.362 1.00 68.88 123 GLY A O 1
ATOM 978 N N . ILE A 1 124 ? 14.731 -8.782 11.466 1.00 71.44 124 ILE A N 1
ATOM 979 C CA . ILE A 1 124 ? 14.768 -10.134 12.049 1.00 71.44 124 ILE A CA 1
ATOM 980 C C . ILE A 1 124 ? 16.004 -10.315 12.938 1.00 71.44 124 ILE A C 1
ATOM 982 O O . ILE A 1 124 ? 15.940 -11.045 13.925 1.00 71.44 124 ILE A O 1
ATOM 986 N N . LYS A 1 125 ? 17.126 -9.657 12.616 1.00 70.25 125 LYS A N 1
ATOM 987 C CA . LYS A 1 125 ? 18.384 -9.795 13.368 1.00 70.25 125 LYS A CA 1
ATOM 988 C C . LYS A 1 125 ? 18.314 -9.150 14.756 1.00 70.25 125 LYS A C 1
ATOM 990 O O . LYS A 1 125 ? 19.028 -9.587 15.642 1.00 70.25 125 LYS A O 1
ATOM 995 N N . GLU A 1 126 ? 17.456 -8.148 14.941 1.00 66.19 126 GLU A N 1
ATOM 996 C CA . GLU A 1 126 ? 17.278 -7.409 16.205 1.00 66.19 126 GLU A CA 1
ATOM 997 C C . GLU A 1 126 ? 16.421 -8.158 17.250 1.00 66.19 126 GLU A C 1
ATOM 999 O O . GLU A 1 126 ? 16.300 -7.709 18.387 1.00 66.19 126 GLU A O 1
ATOM 1004 N N . VAL A 1 127 ? 15.791 -9.283 16.886 1.00 61.19 127 VAL A N 1
ATOM 1005 C CA . VAL A 1 127 ? 14.894 -10.056 17.777 1.00 61.19 127 VAL A CA 1
ATOM 1006 C C . VAL A 1 127 ? 15.587 -11.304 18.359 1.00 61.19 127 VAL A C 1
ATOM 1008 O O . VAL A 1 127 ? 14.963 -12.072 19.091 1.00 61.19 127 VAL A O 1
ATOM 1011 N N . VAL A 1 128 ? 16.872 -11.513 18.053 1.00 51.31 128 VAL A N 1
ATOM 1012 C CA . VAL A 1 128 ? 17.669 -12.689 18.457 1.00 51.31 128 VAL A CA 1
ATOM 1013 C C . VAL A 1 128 ? 18.759 -12.295 19.442 1.00 51.31 128 VAL A C 1
ATOM 1015 O O . VAL A 1 128 ? 18.949 -13.054 20.417 1.00 51.31 128 VAL A O 1
#

Mean predicted aligned error: 15.3 Å

Sequence (128 aa):
MVNRTASAHKGIPTTENPRERPQVNTRTTGKGSGHPPKKLSPLDEWKAGREKAIGNPDWYIYDNTIRKLVSEINRHLSTSKNIEKYKPLDWKLIKAMIWTETGAAVTAWKTRPIQIGNTGDEGIKEVV

Radius of gyration: 22.54 Å; Cα contacts (8 Å, |Δi|>4): 49; chains: 1; bounding box: 68×41×61 Å

Organism: Salmonella enterica (NCBI:txid28901)

Foldseek 3Di:
DDDDDDDDDPDDPPPDDDDDDDDDDDDDDDDDDDDDPDDDDPVVVLVVLVVVLVPDVLLCPCVVVLVVVLVVVQVVVVPDPVDDPDDRDDSVVVSVVLCVAARSVDPCCVPPSHCPPPVPPVVVVVVD

pLDDT: mean 72.39, std 22.12, range [29.95, 98.06]